Protein AF-A0A8B6FXL2-F1 (afdb_monomer_lite)

Secondary structure (DSSP, 8-state):
--SS--PPTTPEEEPPPHHHHHHHHH-TT---PBPPPPP-TTTTTTTT-TT-TTTTTS---TT--GGGSSSS-EEEEEEEEEEETTTTEEEEEEEE-HHHHHHHHHH-SS-EEEEE-TT-SBEEEEE----

Structure (mmCIF, N/CA/C/O backbone):
data_AF-A0A8B6FXL2-F1
#
_entry.id   AF-A0A8B6FXL2-F1
#
loop_
_atom_site.group_PDB
_atom_site.id
_atom_site.type_symbol
_atom_site.label_atom_id
_atom_site.label_alt_id
_atom_site.label_comp_id
_atom_site.label_asym_id
_atom_site.label_entity_id
_atom_site.label_seq_id
_atom_site.pdbx_PDB_ins_code
_atom_site.Cartn_x
_atom_site.Cartn_y
_atom_site.Cartn_z
_atom_site.occupancy
_atom_site.B_iso_or_equiv
_atom_site.auth_seq_id
_atom_site.auth_comp_id
_atom_site.auth_asym_id
_atom_site.auth_atom_id
_atom_site.pdbx_PDB_model_num
ATOM 1 N N . MET A 1 1 ? 6.118 -1.991 -6.011 1.00 94.56 1 MET A N 1
ATOM 2 C CA . MET A 1 1 ? 6.141 -0.616 -5.455 1.00 94.56 1 MET A CA 1
ATOM 3 C C . MET A 1 1 ? 6.281 0.372 -6.600 1.00 94.56 1 MET A C 1
ATOM 5 O O . MET A 1 1 ? 6.930 0.022 -7.578 1.00 94.56 1 MET A O 1
ATOM 9 N N . LEU A 1 2 ? 5.661 1.553 -6.514 1.00 92.69 2 LEU A N 1
ATOM 10 C CA . LEU A 1 2 ? 5.725 2.575 -7.571 1.00 92.69 2 LEU A CA 1
ATOM 11 C C . LEU A 1 2 ? 7.038 3.370 -7.518 1.00 92.69 2 LEU A C 1
ATOM 13 O O . LEU A 1 2 ? 7.696 3.564 -8.532 1.00 92.69 2 LEU A O 1
ATOM 17 N N . LEU A 1 3 ? 7.420 3.797 -6.314 1.00 91.25 3 LEU A N 1
ATOM 18 C CA . LEU A 1 3 ? 8.648 4.539 -6.026 1.00 91.25 3 LEU A CA 1
ATOM 19 C C . LEU A 1 3 ? 9.535 3.739 -5.062 1.00 91.25 3 LEU A C 1
ATOM 21 O O . LEU A 1 3 ? 9.298 2.554 -4.803 1.00 91.25 3 LEU A O 1
ATOM 25 N N . ARG A 1 4 ? 10.553 4.399 -4.494 1.00 89.12 4 ARG A N 1
ATOM 26 C CA . ARG A 1 4 ? 11.434 3.815 -3.478 1.00 89.12 4 ARG A CA 1
ATOM 27 C C . ARG A 1 4 ? 10.618 3.201 -2.338 1.00 89.12 4 ARG A C 1
ATOM 29 O O . ARG A 1 4 ? 9.800 3.863 -1.698 1.00 89.12 4 ARG A O 1
ATOM 36 N N . GLY A 1 5 ? 10.906 1.941 -2.043 1.00 92.94 5 GLY A N 1
ATOM 37 C CA . GLY A 1 5 ? 10.252 1.188 -0.986 1.00 92.94 5 GLY A CA 1
ATOM 38 C C . GLY A 1 5 ? 10.376 -0.303 -1.219 1.00 92.94 5 GLY A C 1
ATOM 39 O O . GLY A 1 5 ? 10.397 -0.751 -2.364 1.00 92.94 5 GLY A O 1
ATOM 40 N N . VAL A 1 6 ? 10.426 -1.055 -0.127 1.00 96.38 6 VAL A N 1
ATOM 41 C CA . VAL A 1 6 ? 10.369 -2.513 -0.138 1.00 96.38 6 VAL A CA 1
ATOM 42 C C . VAL A 1 6 ? 9.267 -2.914 0.837 1.00 96.38 6 VAL A C 1
ATOM 44 O O . VAL A 1 6 ? 9.296 -2.443 1.976 1.00 96.38 6 VAL A O 1
ATOM 47 N N . PRO A 1 7 ? 8.247 -3.659 0.385 1.00 97.00 7 PRO A N 1
ATOM 48 C CA . PRO A 1 7 ? 7.226 -4.157 1.287 1.00 97.00 7 PRO A CA 1
ATOM 49 C C . PRO A 1 7 ? 7.832 -5.265 2.150 1.00 97.00 7 PRO A C 1
ATOM 51 O O . PRO A 1 7 ? 8.529 -6.131 1.625 1.00 97.00 7 PRO A O 1
ATOM 54 N N . ASP A 1 8 ? 7.553 -5.227 3.446 1.00 96.75 8 ASP A N 1
ATOM 55 C CA . ASP A 1 8 ? 7.925 -6.305 4.365 1.00 96.75 8 AS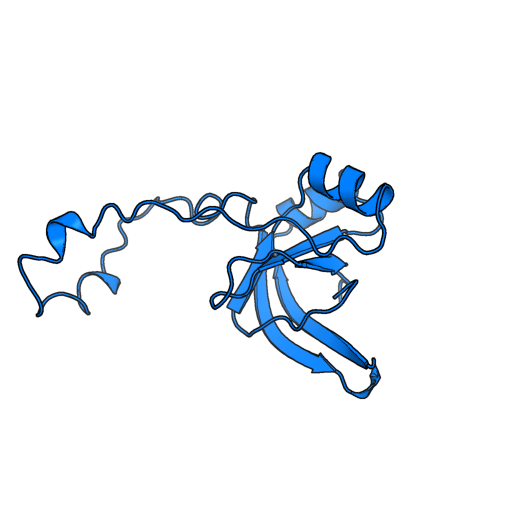P A CA 1
ATOM 56 C C . ASP A 1 8 ? 6.860 -7.413 4.333 1.00 96.75 8 ASP A C 1
ATOM 58 O O . ASP A 1 8 ? 5.732 -7.216 3.861 1.00 96.75 8 ASP A O 1
ATOM 62 N N . GLU A 1 9 ? 7.194 -8.580 4.876 1.00 96.06 9 GLU A N 1
ATOM 63 C CA . GLU A 1 9 ? 6.191 -9.590 5.215 1.00 96.06 9 GLU A CA 1
ATOM 64 C C . GLU A 1 9 ? 5.149 -9.008 6.179 1.00 96.06 9 GLU A C 1
ATOM 66 O O . GLU A 1 9 ? 5.458 -8.184 7.047 1.00 96.06 9 GLU A O 1
ATOM 71 N N . HIS A 1 10 ? 3.895 -9.427 6.018 1.00 95.25 10 HIS A N 1
ATOM 72 C CA . HIS A 1 10 ? 2.746 -8.944 6.791 1.00 95.25 10 HIS A CA 1
ATOM 73 C C . HIS A 1 10 ? 2.451 -7.441 6.636 1.00 95.25 10 HIS A C 1
ATOM 75 O O . HIS A 1 10 ? 1.675 -6.876 7.413 1.00 95.25 10 HIS A O 1
ATOM 81 N N . ALA A 1 11 ? 3.030 -6.766 5.636 1.00 97.25 11 ALA A N 1
ATOM 82 C CA . ALA A 1 11 ? 2.683 -5.382 5.333 1.00 97.25 11 ALA A CA 1
ATOM 83 C C . ALA A 1 11 ? 1.196 -5.242 4.976 1.00 97.25 11 ALA A C 1
ATOM 85 O O . ALA A 1 11 ? 0.604 -6.094 4.313 1.00 97.25 11 ALA A O 1
ATOM 86 N N . MET A 1 12 ? 0.588 -4.140 5.410 1.00 96.88 12 MET A N 1
ATOM 87 C CA . MET A 1 12 ? -0.816 -3.841 5.136 1.00 96.88 12 MET A CA 1
ATOM 88 C C . MET A 1 12 ? -0.970 -3.237 3.748 1.00 96.88 12 MET A C 1
ATOM 90 O O . MET A 1 12 ? -0.199 -2.353 3.369 1.00 96.88 12 MET A O 1
ATOM 94 N N . ILE A 1 13 ? -2.004 -3.676 3.035 1.00 97.06 13 ILE A N 1
ATOM 95 C CA . ILE A 1 13 ? -2.457 -3.096 1.772 1.00 97.06 13 ILE A CA 1
ATOM 96 C C . ILE A 1 13 ? -3.696 -2.256 2.073 1.00 97.06 13 ILE A C 1
ATOM 98 O O . ILE A 1 13 ? -4.707 -2.778 2.549 1.00 97.06 13 ILE A O 1
ATOM 102 N N . CYS A 1 14 ? -3.620 -0.961 1.786 1.00 96.69 14 CYS A N 1
ATOM 103 C CA . CYS A 1 14 ? -4.642 0.019 2.121 1.00 96.69 14 CYS A CA 1
ATOM 104 C C . CYS A 1 14 ? -5.160 0.763 0.885 1.00 96.69 14 CYS A C 1
ATOM 106 O O . CYS A 1 14 ? -4.420 1.004 -0.074 1.00 96.69 14 CYS A O 1
ATOM 108 N N . ILE A 1 15 ? -6.426 1.177 0.943 1.00 95.75 15 ILE A N 1
ATOM 109 C CA . ILE A 1 15 ? -7.049 2.039 -0.067 1.00 95.75 15 ILE A CA 1
ATOM 110 C C . ILE A 1 15 ? -6.502 3.475 0.083 1.00 95.75 15 ILE A C 1
ATOM 112 O O . ILE A 1 15 ? -6.503 4.008 1.200 1.00 95.75 15 ILE A O 1
ATOM 116 N N . PRO A 1 16 ? -6.035 4.114 -1.007 1.00 95.75 16 PRO A N 1
ATOM 117 C CA . PRO A 1 16 ? -5.686 5.530 -1.005 1.00 95.75 16 PRO A CA 1
ATOM 118 C C . PRO A 1 16 ? -6.953 6.389 -0.955 1.00 95.75 16 PRO A C 1
ATOM 120 O O . PRO A 1 16 ? -7.979 6.022 -1.523 1.00 95.75 16 PRO A O 1
ATOM 123 N N . VAL A 1 17 ? -6.875 7.550 -0.307 1.00 94.62 17 VAL A N 1
ATOM 124 C CA . VAL A 1 17 ? -7.936 8.565 -0.425 1.00 94.62 17 VAL A CA 1
ATOM 125 C C . VAL A 1 17 ? -7.668 9.468 -1.629 1.00 94.62 17 VAL A C 1
ATOM 127 O O . VAL A 1 17 ? -6.525 9.570 -2.073 1.00 94.62 17 VAL A O 1
ATOM 130 N N . ASP A 1 18 ? -8.683 10.185 -2.110 1.00 93.06 18 ASP A N 1
ATOM 131 C CA . ASP A 1 18 ? -8.569 11.058 -3.293 1.00 93.06 18 ASP A CA 1
ATOM 132 C C . ASP A 1 18 ? -7.415 12.061 -3.170 1.00 93.06 18 ASP A C 1
ATOM 134 O O . ASP A 1 18 ? -6.602 12.207 -4.080 1.00 93.06 18 ASP A O 1
ATOM 138 N N . LYS A 1 19 ? -7.238 12.639 -1.975 1.00 94.31 19 LYS A N 1
ATOM 139 C CA . LYS A 1 19 ? -6.120 13.541 -1.666 1.00 94.31 19 LYS A CA 1
ATOM 140 C C . LYS A 1 19 ? -4.744 12.900 -1.878 1.00 94.31 19 LYS A C 1
ATOM 142 O O . LYS A 1 19 ? -3.805 13.587 -2.267 1.00 94.31 19 LYS A O 1
ATOM 147 N N . ASP A 1 20 ? -4.594 11.604 -1.601 1.00 94.44 20 ASP A N 1
ATOM 148 C CA . ASP A 1 20 ? -3.323 10.907 -1.817 1.00 94.44 20 ASP A CA 1
ATOM 149 C C . ASP A 1 20 ? -3.017 10.829 -3.323 1.00 94.44 20 ASP A C 1
ATOM 151 O O . ASP A 1 20 ? -1.878 11.054 -3.735 1.00 94.44 20 ASP A O 1
ATOM 155 N N . ILE A 1 21 ? -4.041 10.558 -4.139 1.00 92.56 21 ILE A N 1
ATOM 156 C CA . ILE A 1 21 ? -3.934 10.479 -5.600 1.00 92.56 21 ILE A CA 1
ATOM 157 C C . ILE A 1 21 ? -3.651 11.856 -6.206 1.00 92.56 21 ILE A C 1
ATOM 159 O O . ILE A 1 21 ? -2.747 11.977 -7.029 1.00 92.56 21 ILE A O 1
ATOM 163 N N . GLU A 1 22 ? -4.352 12.902 -5.767 1.00 93.69 22 GLU A N 1
ATOM 164 C CA . GLU A 1 22 ? -4.105 14.284 -6.199 1.00 93.69 22 GLU A CA 1
ATOM 165 C C . GLU A 1 22 ? -2.659 14.717 -5.920 1.00 93.69 22 GLU A C 1
ATOM 167 O O . GLU A 1 22 ? -1.996 15.303 -6.779 1.00 93.69 22 GLU A O 1
ATOM 172 N N . LEU A 1 23 ? -2.135 14.393 -4.731 1.00 94.38 23 LEU A N 1
ATOM 173 C CA . LEU A 1 23 ? -0.749 14.693 -4.369 1.00 94.38 23 LEU A CA 1
ATOM 174 C C . LEU A 1 23 ? 0.248 13.926 -5.240 1.00 94.38 23 LEU A C 1
ATOM 176 O O . LEU A 1 23 ? 1.242 14.510 -5.663 1.00 94.38 23 LEU A O 1
ATOM 180 N N . LEU A 1 24 ? -0.030 12.658 -5.547 1.00 92.25 24 LEU A N 1
ATOM 181 C CA . LEU A 1 24 ? 0.801 11.854 -6.443 1.00 92.25 24 LEU A CA 1
ATOM 182 C C . LEU A 1 24 ? 0.783 12.380 -7.889 1.00 92.25 24 LEU A C 1
ATOM 184 O O . LEU A 1 24 ? 1.802 12.347 -8.577 1.00 92.25 24 LEU A O 1
ATOM 188 N N . GLN A 1 25 ? -0.365 12.866 -8.364 1.00 91.81 25 GLN A N 1
ATOM 189 C CA . GLN A 1 25 ? -0.489 13.464 -9.696 1.00 91.81 25 GLN A CA 1
ATOM 190 C C . GLN A 1 25 ? 0.248 14.803 -9.783 1.00 91.81 25 GLN A C 1
ATOM 192 O O . GLN A 1 25 ? 0.913 15.074 -10.784 1.00 91.81 25 GLN A O 1
ATOM 197 N N . LYS A 1 26 ? 0.153 15.620 -8.728 1.00 95.31 26 LYS A N 1
ATOM 198 C CA . LYS A 1 26 ? 0.853 16.903 -8.623 1.00 95.31 26 LYS A CA 1
ATOM 199 C C . LYS A 1 26 ? 2.369 16.723 -8.519 1.00 95.31 26 LYS A C 1
ATOM 201 O O . LYS A 1 26 ? 3.111 17.468 -9.154 1.00 95.31 26 LYS A O 1
ATOM 206 N N . ASP A 1 27 ? 2.822 15.758 -7.724 1.00 94.56 27 ASP A N 1
ATOM 207 C CA . ASP A 1 27 ? 4.231 15.442 -7.514 1.00 94.56 27 ASP A CA 1
ATOM 208 C C . ASP A 1 27 ? 4.479 13.937 -7.679 1.00 94.56 27 ASP A C 1
ATOM 210 O O . ASP A 1 27 ? 4.220 13.127 -6.789 1.00 94.56 27 ASP A O 1
ATOM 214 N N . LYS A 1 28 ? 5.075 13.566 -8.817 1.00 89.56 28 LYS A N 1
ATOM 215 C CA . LYS A 1 28 ? 5.417 12.171 -9.130 1.00 89.56 28 LYS A CA 1
ATOM 216 C C . LYS A 1 28 ? 6.478 11.573 -8.201 1.00 89.56 28 LYS A C 1
ATOM 218 O O . LYS A 1 28 ? 6.682 10.364 -8.232 1.00 89.56 28 LYS A O 1
ATOM 223 N N . THR A 1 29 ? 7.174 12.388 -7.408 1.00 91.38 29 THR A N 1
ATOM 224 C CA . THR A 1 29 ? 8.156 11.935 -6.411 1.00 91.38 29 THR A CA 1
ATOM 225 C C . THR A 1 29 ? 7.541 11.717 -5.029 1.00 91.38 29 THR A C 1
ATOM 227 O O . THR A 1 29 ? 8.203 11.192 -4.127 1.00 91.38 29 THR A O 1
ATOM 230 N N . TYR A 1 30 ? 6.258 12.049 -4.863 1.00 93.44 30 TYR A N 1
ATOM 231 C CA . TYR A 1 30 ? 5.543 11.894 -3.610 1.00 93.44 30 TYR A CA 1
ATOM 232 C C . TYR A 1 30 ? 5.461 10.421 -3.192 1.00 93.44 30 TYR A C 1
ATOM 234 O O . TYR A 1 30 ? 4.782 9.600 -3.808 1.00 93.44 30 TYR A O 1
ATOM 242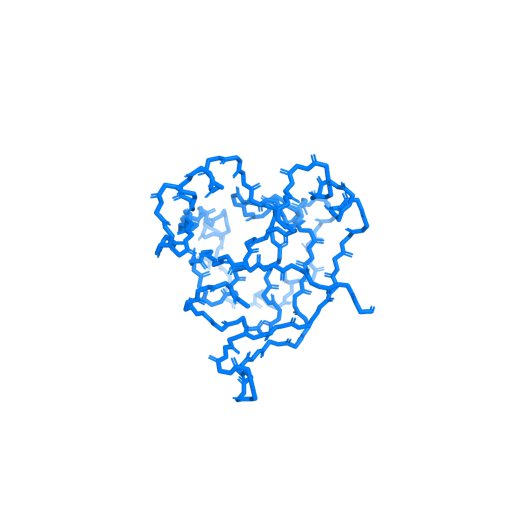 N N . SER A 1 31 ? 6.150 10.069 -2.101 1.00 88.31 31 SER A N 1
ATOM 243 C CA . SER A 1 31 ? 6.219 8.670 -1.661 1.00 88.31 31 SER A CA 1
ATOM 244 C C . SER A 1 31 ? 4.925 8.158 -1.020 1.00 88.31 31 SER A C 1
ATOM 246 O O . SER A 1 31 ? 4.687 6.953 -1.044 1.00 88.31 31 SER A O 1
ATOM 248 N N . GLY A 1 32 ? 4.094 9.058 -0.482 1.00 94.12 32 GLY A N 1
ATOM 249 C CA . GLY A 1 32 ? 2.867 8.747 0.251 1.00 94.12 32 GLY A CA 1
ATOM 250 C C . GLY A 1 32 ? 2.773 9.467 1.604 1.00 94.12 32 GLY A C 1
ATOM 251 O O . GLY A 1 32 ? 3.746 10.080 2.064 1.00 94.12 32 GLY A O 1
ATOM 252 N N . PRO A 1 33 ? 1.605 9.416 2.263 1.00 96.25 33 PRO A N 1
ATOM 253 C CA . PRO A 1 33 ? 1.398 10.047 3.563 1.00 96.25 33 PRO A CA 1
ATOM 254 C C . PRO A 1 33 ? 2.109 9.284 4.689 1.00 96.25 33 PRO A C 1
ATOM 256 O O . PRO A 1 33 ? 2.456 8.109 4.561 1.00 96.25 33 PRO A O 1
ATOM 259 N N . LYS A 1 34 ? 2.294 9.944 5.835 1.00 96.06 34 LYS A N 1
ATOM 260 C CA . LYS A 1 34 ? 2.778 9.312 7.068 1.00 96.06 34 LYS A CA 1
ATOM 261 C C . LYS A 1 34 ? 1.608 9.080 8.020 1.00 96.06 34 LYS A C 1
ATOM 263 O O . LYS A 1 34 ? 0.801 9.980 8.237 1.00 96.06 34 LYS A O 1
ATOM 268 N N . GLU A 1 35 ? 1.528 7.883 8.586 1.00 95.19 35 GLU A N 1
ATOM 269 C CA . GLU A 1 35 ? 0.525 7.522 9.584 1.00 95.19 35 GLU A CA 1
ATOM 270 C C . GLU A 1 35 ? 0.756 8.313 10.888 1.00 95.19 35 GLU A C 1
ATOM 272 O O . GLU A 1 35 ? 1.892 8.359 11.380 1.00 95.19 35 GLU A O 1
ATOM 277 N N . PRO A 1 36 ? -0.288 8.932 11.468 1.00 93.69 36 PRO A N 1
ATOM 278 C CA . PRO A 1 36 ? -0.202 9.542 12.789 1.00 93.69 36 PRO A CA 1
ATOM 279 C C . PRO A 1 36 ? 0.055 8.495 13.878 1.00 93.69 36 PRO A C 1
ATOM 281 O O . PRO A 1 36 ? -0.344 7.340 13.773 1.00 93.69 36 PRO A O 1
ATOM 284 N N . VAL A 1 37 ? 0.683 8.910 14.976 1.00 90.50 37 VAL A N 1
ATOM 285 C CA . VAL A 1 37 ? 0.875 8.035 16.139 1.00 90.50 37 VAL A CA 1
ATOM 286 C C . VAL A 1 37 ? -0.442 7.914 16.902 1.00 90.50 37 VAL A C 1
ATOM 288 O O . VAL A 1 37 ? -1.039 8.918 17.291 1.00 90.50 37 VAL A O 1
ATOM 291 N N . HIS A 1 38 ? -0.902 6.683 17.126 1.00 86.62 38 HIS A N 1
ATOM 292 C CA . HIS A 1 38 ? -2.149 6.422 17.846 1.00 86.62 38 HIS A CA 1
ATOM 293 C C . HIS A 1 38 ? -1.902 6.392 19.353 1.00 86.62 38 HIS A C 1
ATOM 295 O O . HIS A 1 38 ? -0.872 5.905 19.820 1.00 86.62 38 HIS A O 1
ATOM 301 N N . LYS A 1 39 ? -2.858 6.904 20.135 1.00 82.06 39 LYS A N 1
ATOM 302 C CA . LYS A 1 39 ? -2.788 6.818 21.598 1.00 82.06 39 LYS A CA 1
ATOM 303 C C . LYS A 1 39 ? -3.055 5.381 22.035 1.00 82.06 39 LYS A C 1
ATOM 305 O O . LYS A 1 39 ? -4.139 4.852 21.799 1.00 82.06 39 LYS A O 1
ATOM 310 N N . ASP A 1 40 ? -2.079 4.785 22.709 1.00 78.81 40 ASP A N 1
ATOM 311 C CA . ASP A 1 40 ? -2.225 3.467 23.317 1.00 78.81 40 ASP A CA 1
ATOM 312 C C . ASP A 1 40 ? -3.152 3.563 24.539 1.00 78.81 40 ASP A C 1
ATOM 314 O O . ASP A 1 40 ? -2.787 4.126 25.575 1.00 78.81 40 ASP A O 1
ATOM 318 N N . LYS A 1 41 ? -4.372 3.033 24.402 1.00 72.94 41 LYS A N 1
ATOM 319 C CA . LYS A 1 41 ? -5.375 2.989 25.478 1.00 72.94 41 LYS A CA 1
ATOM 320 C C . LYS A 1 41 ? -4.948 2.064 26.626 1.00 72.94 41 LYS A C 1
ATOM 322 O O . LYS A 1 41 ? -5.388 2.266 27.755 1.00 72.94 41 LYS A O 1
ATOM 327 N N . ASN A 1 42 ? -4.052 1.110 26.363 1.00 68.56 42 ASN A N 1
ATOM 328 C CA . ASN A 1 42 ? -3.608 0.101 27.326 1.00 68.56 42 ASN A CA 1
ATOM 329 C C . ASN A 1 42 ? -2.371 0.554 28.118 1.00 68.56 42 ASN A C 1
ATOM 331 O O . ASN A 1 42 ? -1.988 -0.081 29.104 1.00 68.56 42 ASN A O 1
ATOM 335 N N . LYS A 1 43 ? -1.760 1.689 27.748 1.00 60.59 43 LYS A N 1
ATOM 336 C CA . LYS A 1 43 ? -0.587 2.252 28.437 1.00 60.59 43 LYS A CA 1
ATOM 337 C C . LYS A 1 43 ? -0.859 2.549 29.917 1.00 60.59 43 LYS A C 1
ATOM 339 O O . LYS A 1 43 ? 0.045 2.428 30.738 1.00 60.59 43 LYS A O 1
ATOM 344 N N . THR A 1 44 ? -2.106 2.875 30.260 1.00 52.59 44 THR A N 1
ATOM 345 C CA . THR A 1 44 ? -2.556 3.134 31.637 1.00 52.59 44 THR A CA 1
ATOM 346 C C . THR A 1 44 ? -2.670 1.854 32.478 1.00 52.59 44 THR A C 1
ATOM 348 O O . THR A 1 44 ? -2.534 1.915 33.696 1.00 52.59 44 THR A O 1
ATOM 351 N N . GLN A 1 45 ? -2.880 0.686 31.857 1.00 53.66 45 GLN A N 1
ATOM 352 C CA . GLN A 1 45 ? -3.023 -0.603 32.555 1.00 53.66 45 GLN A CA 1
ATOM 353 C C . GLN A 1 45 ? -1.678 -1.336 32.722 1.00 53.66 45 GLN A C 1
ATOM 355 O O . GLN A 1 45 ? -1.458 -2.013 33.727 1.00 53.66 45 GLN A O 1
ATOM 360 N N . LYS A 1 46 ? -0.726 -1.118 31.802 1.00 52.22 46 LYS A N 1
ATOM 361 C CA . LYS A 1 46 ? 0.605 -1.759 31.795 1.00 52.22 46 LYS A CA 1
ATOM 362 C C . LYS A 1 46 ? 1.505 -1.459 33.001 1.00 52.22 46 LYS A C 1
ATOM 364 O O . LYS A 1 46 ? 2.462 -2.192 33.216 1.00 52.22 46 LYS A O 1
ATOM 369 N N . GLN A 1 47 ? 1.224 -0.420 33.791 1.00 52.66 47 GLN A N 1
ATOM 370 C CA . GLN A 1 47 ? 2.011 -0.126 34.998 1.00 52.66 47 GLN A CA 1
ATOM 371 C C . GLN A 1 47 ? 1.695 -1.057 36.180 1.00 52.66 47 GLN A C 1
ATOM 373 O O . GLN A 1 47 ? 2.428 -1.021 37.163 1.00 52.66 47 GLN A O 1
ATOM 378 N N . LYS A 1 48 ? 0.641 -1.889 36.113 1.00 49.50 48 LYS A N 1
ATOM 379 C CA . LYS A 1 48 ? 0.244 -2.732 37.253 1.00 49.50 48 LYS A CA 1
ATOM 380 C C . LYS A 1 48 ? 0.715 -4.190 37.193 1.00 49.50 48 LYS A C 1
ATOM 382 O O . LYS A 1 48 ? 1.087 -4.684 38.243 1.00 49.50 48 LYS A O 1
ATOM 387 N N . ASN A 1 49 ? 0.812 -4.856 36.036 1.00 50.62 49 ASN A N 1
ATOM 388 C CA . ASN A 1 49 ? 1.153 -6.291 35.986 1.00 50.62 49 ASN A CA 1
ATOM 389 C C . ASN A 1 49 ? 2.105 -6.636 34.816 1.00 50.62 49 ASN A C 1
ATOM 391 O O . ASN A 1 49 ? 1.676 -6.739 33.670 1.00 50.62 49 ASN A O 1
ATOM 395 N N . MET A 1 50 ? 3.396 -6.875 35.091 1.00 49.56 50 MET A N 1
ATOM 396 C CA . MET A 1 50 ? 4.389 -7.309 34.081 1.00 49.56 50 MET A CA 1
ATOM 397 C C . MET A 1 50 ? 4.243 -8.777 33.623 1.00 49.56 50 MET A C 1
ATOM 399 O O . MET A 1 50 ? 4.903 -9.183 32.672 1.00 49.56 50 MET A O 1
ATOM 403 N N . THR A 1 51 ? 3.384 -9.580 34.257 1.00 48.62 51 THR A N 1
ATOM 404 C CA . THR A 1 51 ? 3.299 -11.042 34.054 1.00 48.62 51 THR A CA 1
ATOM 405 C C . THR A 1 51 ? 2.088 -11.531 33.244 1.00 48.62 51 THR A C 1
ATOM 407 O O . THR A 1 51 ? 2.021 -12.716 32.934 1.00 48.62 51 THR A O 1
ATOM 410 N N . GLN A 1 52 ? 1.151 -10.661 32.840 1.00 52.00 52 GLN A N 1
ATOM 411 C CA . GLN A 1 52 ? -0.065 -11.056 32.090 1.00 52.00 52 GLN A CA 1
ATOM 412 C C . GLN A 1 52 ? 0.009 -10.841 30.559 1.00 52.00 52 GLN A C 1
ATOM 414 O O . GLN A 1 52 ? -0.923 -11.189 29.834 1.00 52.00 52 GLN A O 1
ATOM 419 N N . SER A 1 53 ? 1.132 -10.342 30.033 1.00 53.34 53 SER A N 1
ATOM 420 C CA . SER A 1 53 ? 1.259 -9.829 28.654 1.00 53.34 53 SER A CA 1
ATOM 421 C C . SER A 1 53 ? 1.142 -10.864 27.520 1.00 53.34 53 SER A C 1
ATOM 423 O O . SER A 1 53 ? 0.816 -10.486 26.397 1.00 53.34 53 SER A O 1
ATOM 425 N N . LEU A 1 54 ? 1.356 -12.161 27.777 1.00 54.44 54 LEU A N 1
ATOM 426 C CA . LEU A 1 54 ? 1.113 -13.220 26.779 1.00 54.44 54 LEU A CA 1
ATOM 427 C C . LEU A 1 54 ? -0.341 -13.721 26.761 1.00 54.44 54 LEU A C 1
ATOM 429 O O . LEU A 1 54 ? -0.776 -14.297 25.763 1.00 54.44 54 LEU A O 1
ATOM 433 N N . ALA A 1 55 ? -1.097 -13.515 27.843 1.00 48.47 55 ALA A N 1
ATOM 434 C CA . ALA A 1 55 ? -2.497 -13.929 27.935 1.00 48.47 55 ALA A CA 1
ATOM 435 C C . ALA A 1 55 ? -3.445 -12.884 27.322 1.00 48.47 55 ALA A C 1
ATOM 437 O O . ALA A 1 55 ? -4.426 -13.255 26.684 1.00 48.47 55 ALA A O 1
ATOM 438 N N . GLU A 1 56 ? -3.109 -11.594 27.412 1.00 50.97 56 GLU A N 1
ATOM 439 C CA . GLU A 1 56 ? -3.877 -10.497 26.796 1.00 50.97 56 GLU A CA 1
ATOM 440 C C . GLU A 1 56 ? -3.829 -10.502 25.257 1.00 50.97 56 GLU A C 1
ATOM 442 O O . GLU A 1 56 ? -4.701 -9.926 24.611 1.00 50.97 56 GLU A O 1
ATOM 447 N N . LEU A 1 57 ? -2.868 -11.208 24.644 1.00 53.28 57 LEU A N 1
ATOM 448 C CA . LEU A 1 57 ? -2.864 -11.459 23.196 1.00 53.28 57 LEU A CA 1
ATOM 449 C C . LEU A 1 57 ? -3.999 -12.409 22.758 1.00 53.28 57 LEU A C 1
ATOM 451 O O . LEU A 1 57 ? -4.307 -12.483 21.570 1.00 53.28 57 LEU A O 1
ATOM 455 N N . LYS A 1 58 ? -4.596 -13.162 23.697 1.00 49.22 58 LYS A N 1
ATOM 456 C CA . LYS A 1 58 ? -5.606 -14.201 23.427 1.00 49.22 58 LYS A CA 1
ATOM 457 C C . LYS A 1 58 ? -7.046 -13.742 23.648 1.00 49.22 58 LYS A C 1
ATOM 459 O O . LYS A 1 58 ? -7.956 -14.405 23.164 1.00 49.22 58 LYS A O 1
ATOM 464 N N . SER A 1 59 ? -7.262 -12.617 24.324 1.00 44.50 59 SER A N 1
ATOM 465 C CA . SER A 1 59 ? -8.582 -12.004 24.496 1.00 44.50 59 SER A CA 1
ATOM 466 C C . SER A 1 59 ? -8.670 -10.708 23.694 1.00 44.50 59 SER A C 1
ATOM 468 O O . SER A 1 59 ? -8.934 -9.635 24.237 1.00 44.50 59 SER A O 1
ATOM 470 N N . VAL A 1 60 ? -8.424 -10.779 22.385 1.00 53.69 60 VAL A N 1
ATOM 471 C CA . VAL A 1 60 ? -8.960 -9.740 21.505 1.00 53.69 60 VAL A CA 1
ATOM 472 C C . VAL A 1 60 ? -10.440 -10.054 21.383 1.00 53.69 60 VAL A C 1
ATOM 474 O O . VAL A 1 60 ? -10.852 -10.820 20.513 1.00 53.69 60 VAL A O 1
ATOM 477 N N . ASP A 1 61 ? -11.218 -9.526 22.328 1.00 46.28 61 ASP A N 1
ATOM 478 C CA . ASP A 1 61 ? -12.667 -9.537 22.242 1.00 46.28 61 ASP A CA 1
ATOM 479 C C . ASP A 1 61 ? -13.079 -9.095 20.837 1.00 46.28 61 ASP A C 1
ATOM 481 O O . ASP A 1 61 ? -12.646 -8.070 20.292 1.00 46.28 61 ASP A O 1
ATOM 485 N N . SER A 1 62 ? -13.878 -9.965 20.237 1.00 51.91 62 SER A N 1
ATOM 486 C CA . SER A 1 62 ? -14.482 -9.828 18.929 1.00 51.91 62 SER A CA 1
ATOM 487 C C . SER A 1 62 ? -15.029 -8.412 18.716 1.00 51.91 62 SER A C 1
ATOM 489 O O . SER A 1 62 ? -15.780 -7.900 19.540 1.00 51.91 62 SER A O 1
ATOM 491 N N . ALA A 1 63 ? -14.700 -7.829 17.557 1.00 52.19 63 ALA A N 1
ATOM 492 C CA . ALA A 1 63 ? -15.284 -6.615 16.965 1.00 52.19 63 ALA A CA 1
ATOM 493 C C . ALA A 1 63 ? -14.535 -5.271 17.092 1.00 52.19 63 ALA A C 1
ATOM 495 O O . ALA A 1 63 ? -15.093 -4.245 16.692 1.00 52.19 63 ALA A O 1
ATOM 496 N N . SER A 1 64 ? -13.249 -5.224 17.469 1.00 56.28 64 SER A N 1
ATOM 497 C CA . SER A 1 64 ? -12.433 -4.094 16.987 1.00 56.28 64 SER A CA 1
ATOM 498 C C . SER A 1 64 ? -12.193 -4.276 15.481 1.00 56.28 64 SER A C 1
ATOM 500 O O . SER A 1 64 ? -11.592 -5.247 15.023 1.00 56.28 64 SER A O 1
ATOM 502 N N . CYS A 1 65 ? -12.776 -3.394 14.667 1.00 64.50 65 CYS A N 1
ATOM 503 C CA . CYS A 1 65 ? -12.706 -3.504 13.215 1.00 64.50 65 CYS A CA 1
ATOM 504 C C . CYS A 1 65 ? -11.262 -3.254 12.756 1.00 64.50 65 CYS A C 1
ATOM 506 O O . CYS A 1 65 ? -10.862 -2.105 12.581 1.00 64.50 65 CYS A O 1
ATOM 508 N N . MET A 1 66 ? -10.489 -4.326 12.542 1.00 78.12 66 MET A N 1
ATOM 509 C CA . MET A 1 66 ? -9.107 -4.297 12.038 1.00 78.12 66 MET A CA 1
ATOM 510 C C . MET A 1 66 ? -8.941 -3.347 10.838 1.00 78.12 66 MET A C 1
ATOM 512 O O . MET A 1 66 ? -7.936 -2.646 10.748 1.00 78.12 66 MET A O 1
ATOM 516 N N . ARG A 1 67 ? -9.962 -3.240 9.971 1.00 82.62 67 ARG A N 1
ATOM 517 C CA . ARG A 1 67 ? -9.994 -2.319 8.819 1.00 82.62 67 ARG A CA 1
ATOM 518 C C . ARG A 1 67 ? -9.762 -0.850 9.189 1.00 82.62 67 ARG A C 1
ATOM 520 O O . ARG A 1 67 ? -9.200 -0.119 8.385 1.00 82.62 67 ARG A O 1
ATOM 527 N N . LYS A 1 68 ? -10.172 -0.431 10.392 1.00 83.19 68 LYS A N 1
ATOM 528 C CA . LYS A 1 68 ? -10.051 0.941 10.920 1.00 83.19 68 LYS A CA 1
ATOM 529 C C . LYS A 1 68 ? -8.939 1.089 11.963 1.00 83.19 68 LYS A C 1
ATOM 531 O O . LYS A 1 68 ? -8.912 2.071 12.698 1.00 83.19 68 LYS A O 1
ATOM 536 N N . SER A 1 69 ? -8.030 0.118 12.050 1.00 84.44 69 SER A N 1
ATOM 537 C CA . SER A 1 69 ? -6.864 0.202 12.941 1.00 84.44 69 SER A CA 1
ATOM 538 C C . SER A 1 69 ? -5.843 1.254 12.495 1.00 84.44 69 SER A C 1
ATOM 540 O O . SER A 1 69 ? -4.928 1.572 13.242 1.00 84.44 69 SER A O 1
ATOM 542 N N . CYS A 1 70 ? -5.984 1.781 11.278 1.00 88.69 70 CYS A N 1
ATOM 543 C CA . CYS A 1 70 ? -5.086 2.734 10.639 1.00 88.69 70 CYS A CA 1
ATOM 544 C C . CYS A 1 70 ? -5.894 3.884 10.018 1.00 88.69 70 CYS A C 1
ATOM 546 O O . CYS A 1 70 ? -7.098 3.756 9.799 1.00 88.69 70 CYS A O 1
ATOM 548 N N . SER A 1 71 ? -5.228 4.991 9.676 1.00 93.12 71 SER A N 1
ATOM 549 C CA . SER A 1 71 ? -5.866 6.147 9.019 1.00 93.12 71 SER A CA 1
ATOM 550 C C . SER A 1 71 ? -6.276 5.889 7.565 1.00 93.12 71 SER A C 1
ATOM 552 O O . SER A 1 71 ? -6.937 6.726 6.949 1.00 93.12 71 SER A O 1
ATOM 554 N N . ARG A 1 72 ? -5.847 4.766 6.984 1.00 94.88 72 ARG A N 1
ATOM 555 C CA . ARG A 1 72 ? -6.256 4.280 5.663 1.00 94.88 72 ARG A CA 1
ATOM 556 C C . ARG A 1 72 ? -6.912 2.920 5.828 1.00 94.88 72 ARG A C 1
ATOM 558 O O . ARG A 1 72 ? -6.436 2.106 6.619 1.00 94.88 72 ARG A O 1
ATOM 565 N N . GLU A 1 73 ? -7.994 2.686 5.090 1.00 94.75 73 GLU A N 1
ATOM 566 C CA . GLU A 1 73 ? -8.748 1.439 5.200 1.00 94.75 73 GLU A CA 1
ATOM 567 C C . GLU A 1 73 ? -7.938 0.269 4.640 1.00 94.75 73 GLU A C 1
ATOM 569 O O . GLU A 1 73 ? -7.491 0.301 3.492 1.00 94.75 73 GLU A O 1
ATOM 574 N N . ILE A 1 74 ? -7.750 -0.763 5.465 1.00 95.94 74 ILE A N 1
ATOM 575 C CA . ILE A 1 74 ? -7.007 -1.969 5.092 1.00 95.94 74 ILE A CA 1
ATOM 576 C C . ILE A 1 74 ? -7.918 -2.898 4.289 1.00 95.94 74 ILE A C 1
ATOM 578 O O . ILE A 1 74 ? -9.003 -3.262 4.746 1.00 95.94 74 ILE A O 1
ATOM 582 N N . ILE A 1 75 ? -7.440 -3.337 3.127 1.00 95.88 75 ILE A N 1
ATOM 583 C C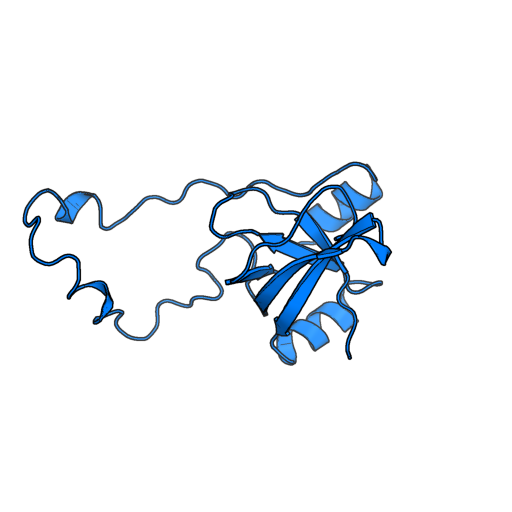A . ILE A 1 75 ? -8.134 -4.285 2.243 1.00 95.88 75 ILE A CA 1
ATOM 584 C C . ILE A 1 75 ? -7.426 -5.624 2.100 1.00 95.88 75 ILE A C 1
ATOM 586 O O . ILE A 1 75 ? -8.013 -6.543 1.531 1.00 95.88 75 ILE A O 1
ATOM 590 N N . GLY A 1 76 ? -6.190 -5.746 2.576 1.00 95.94 76 GLY A N 1
ATOM 591 C CA . GLY A 1 76 ? -5.388 -6.948 2.406 1.00 95.94 76 GLY A CA 1
ATOM 592 C C . GLY A 1 76 ? -4.047 -6.883 3.118 1.00 95.94 76 GLY A C 1
ATOM 593 O O . GLY A 1 76 ? -3.705 -5.876 3.740 1.00 95.94 76 GLY A O 1
ATOM 594 N N . PHE A 1 77 ? -3.284 -7.963 2.987 1.00 97.19 77 PHE A N 1
ATOM 595 C CA . PHE A 1 77 ? -1.962 -8.111 3.583 1.00 97.19 77 PHE A CA 1
ATOM 596 C C . PHE A 1 77 ? -1.002 -8.793 2.618 1.00 97.19 77 PHE A C 1
ATOM 598 O O . PHE A 1 77 ? -1.388 -9.676 1.850 1.00 97.19 77 PHE A O 1
ATOM 605 N N . VAL A 1 78 ? 0.261 -8.390 2.695 1.00 97.81 78 VAL A N 1
ATOM 606 C CA . VAL A 1 78 ? 1.386 -9.035 2.023 1.00 97.81 78 VAL A CA 1
ATOM 607 C C . VAL A 1 78 ? 1.768 -10.284 2.812 1.00 97.81 78 VAL A C 1
ATOM 609 O O . VAL A 1 78 ? 2.004 -10.201 4.011 1.00 97.81 78 VAL A O 1
ATOM 612 N N . ASN A 1 79 ? 1.838 -11.432 2.143 1.00 96.50 79 ASN A N 1
ATOM 613 C CA . ASN A 1 79 ? 2.361 -12.665 2.727 1.00 96.50 79 ASN A CA 1
ATOM 614 C C . ASN A 1 79 ? 3.889 -12.710 2.574 1.00 96.50 79 ASN A C 1
ATOM 616 O O . ASN A 1 79 ? 4.608 -12.832 3.554 1.00 96.50 79 ASN A O 1
ATOM 620 N N . HIS A 1 80 ? 4.381 -12.485 1.353 1.00 96.12 80 HIS A N 1
ATOM 621 C CA . HIS A 1 80 ? 5.811 -12.444 1.044 1.00 96.12 80 HIS A CA 1
ATOM 622 C C . HIS A 1 80 ? 6.172 -11.074 0.480 1.00 96.12 80 HIS A C 1
ATOM 624 O O . HIS A 1 80 ? 5.659 -10.690 -0.572 1.00 96.12 80 HIS A O 1
ATOM 630 N N . GLY A 1 81 ? 7.036 -10.331 1.167 1.00 96.06 81 GLY A N 1
ATOM 631 C CA . GLY A 1 81 ? 7.523 -9.018 0.743 1.00 96.06 81 GLY A CA 1
ATOM 632 C C . GLY A 1 81 ? 9.044 -9.014 0.607 1.00 96.06 81 GLY A C 1
ATOM 633 O O . GLY A 1 81 ? 9.736 -9.635 1.407 1.00 96.06 81 GLY A O 1
ATOM 634 N N . GLY A 1 82 ? 9.582 -8.344 -0.412 1.00 96.12 82 GLY A N 1
ATOM 635 C CA . GLY A 1 82 ? 11.028 -8.256 -0.594 1.00 96.12 82 GLY A CA 1
ATOM 636 C C . GLY A 1 82 ? 11.465 -7.409 -1.783 1.00 96.12 82 GLY A C 1
ATOM 637 O O . GLY A 1 82 ? 10.658 -6.862 -2.541 1.00 96.12 82 GLY A O 1
ATOM 638 N N . PHE A 1 83 ? 12.779 -7.259 -1.945 1.00 96.12 83 PHE A N 1
ATOM 639 C CA . PHE A 1 83 ? 13.353 -6.589 -3.109 1.00 96.12 83 PHE A CA 1
ATOM 640 C C . PHE A 1 83 ? 13.549 -7.591 -4.250 1.00 96.12 83 PHE A C 1
ATOM 642 O O . PHE A 1 83 ? 14.200 -8.618 -4.078 1.00 96.12 83 PHE A O 1
ATOM 649 N N . SER A 1 84 ? 13.007 -7.290 -5.429 1.00 95.38 84 SER A N 1
ATOM 650 C CA . SER A 1 84 ? 13.192 -8.111 -6.623 1.00 95.38 84 SER A CA 1
ATOM 651 C C . SER A 1 84 ? 14.393 -7.615 -7.421 1.00 95.38 84 SER A C 1
ATOM 653 O O . SER A 1 84 ? 14.341 -6.534 -8.008 1.00 95.38 84 SER A O 1
ATOM 655 N N . LEU A 1 85 ? 15.451 -8.427 -7.498 1.00 94.50 85 LEU A N 1
ATOM 656 C CA . LEU A 1 85 ? 16.647 -8.106 -8.287 1.00 94.50 85 LEU A CA 1
ATOM 657 C C . LEU A 1 85 ? 16.338 -8.000 -9.787 1.00 94.50 85 LEU A C 1
ATOM 659 O O . LEU A 1 85 ? 16.761 -7.044 -10.425 1.00 94.50 85 LEU A O 1
ATOM 663 N N . GLY A 1 86 ? 15.533 -8.919 -10.332 1.00 94.12 86 GLY A N 1
ATOM 664 C CA . GLY A 1 86 ? 15.184 -8.914 -11.759 1.00 94.12 86 GLY A CA 1
ATOM 665 C C . GLY A 1 86 ? 14.353 -7.704 -12.200 1.00 94.12 86 GLY A C 1
ATOM 666 O O . GLY A 1 86 ? 14.370 -7.344 -13.369 1.00 94.12 86 GLY A O 1
ATOM 667 N N . SER A 1 87 ? 13.638 -7.059 -11.273 1.00 90.62 87 SER A N 1
ATOM 668 C CA . SER A 1 87 ? 12.832 -5.857 -11.558 1.00 90.62 87 SER A CA 1
ATOM 669 C C . SER A 1 87 ? 13.452 -4.565 -11.026 1.00 90.62 87 SER A C 1
ATOM 671 O O . SER A 1 87 ? 12.906 -3.489 -11.263 1.00 90.62 87 SER A O 1
ATOM 673 N N . GLY A 1 88 ? 14.534 -4.664 -10.249 1.00 94.31 88 GLY A N 1
ATOM 674 C CA . GLY A 1 88 ? 15.172 -3.532 -9.578 1.00 94.31 88 GLY A CA 1
ATOM 675 C C . GLY A 1 88 ? 14.272 -2.783 -8.588 1.00 94.31 88 G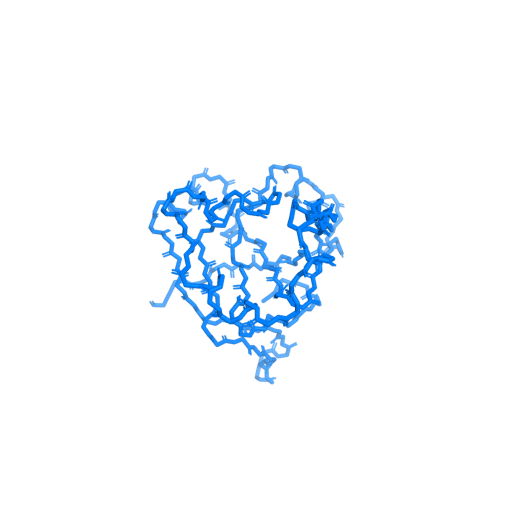LY A C 1
ATOM 676 O O . GLY A 1 88 ? 14.525 -1.613 -8.307 1.00 94.31 88 GLY A O 1
ATOM 677 N N . ASN A 1 89 ? 13.202 -3.401 -8.072 1.00 94.62 89 ASN A N 1
ATOM 678 C CA . ASN A 1 89 ? 12.253 -2.731 -7.182 1.00 94.62 89 ASN A CA 1
ATOM 679 C C . ASN A 1 89 ? 11.630 -3.653 -6.126 1.00 94.62 89 ASN A C 1
ATOM 681 O O . ASN A 1 89 ? 11.669 -4.880 -6.216 1.00 94.62 89 ASN A O 1
ATOM 685 N N . GLY A 1 90 ? 11.040 -3.040 -5.095 1.00 96.25 90 GLY A N 1
ATOM 686 C CA . GLY A 1 90 ? 10.285 -3.759 -4.075 1.00 96.25 90 GLY A CA 1
ATOM 687 C C . GLY A 1 90 ? 9.024 -4.401 -4.650 1.00 96.25 90 GLY A C 1
ATOM 688 O O . GLY A 1 90 ? 8.231 -3.739 -5.335 1.00 96.25 90 GLY A O 1
ATOM 689 N N . ARG A 1 91 ? 8.805 -5.674 -4.325 1.00 96.06 91 ARG A N 1
ATOM 690 C CA . ARG A 1 91 ? 7.625 -6.455 -4.700 1.00 96.06 91 ARG A CA 1
ATOM 691 C C . ARG A 1 91 ? 7.092 -7.213 -3.495 1.00 96.06 91 ARG A C 1
ATOM 693 O O . ARG A 1 91 ? 7.848 -7.618 -2.624 1.00 96.06 91 ARG A O 1
ATOM 700 N N . GLY A 1 92 ? 5.780 -7.382 -3.462 1.00 96.00 92 GLY A N 1
ATOM 701 C CA . GLY A 1 92 ? 5.117 -8.189 -2.454 1.00 96.00 92 GLY A CA 1
ATOM 702 C C . GLY A 1 92 ? 3.989 -8.983 -3.089 1.00 96.00 92 GLY A C 1
ATOM 703 O O . GLY A 1 92 ? 3.337 -8.493 -4.010 1.00 96.00 92 GLY A O 1
ATOM 704 N N . GLN A 1 93 ? 3.783 -10.199 -2.602 1.00 96.94 93 GLN A N 1
ATOM 705 C CA . GLN A 1 93 ? 2.659 -11.056 -2.943 1.00 96.94 93 GLN A CA 1
ATOM 706 C C . GLN A 1 93 ? 1.806 -11.246 -1.697 1.00 96.94 93 GLN A C 1
ATOM 708 O O . GLN A 1 93 ? 2.325 -11.457 -0.601 1.00 96.94 93 GLN A O 1
ATOM 713 N N . GLY A 1 94 ? 0.492 -11.180 -1.854 1.00 96.88 94 GLY A N 1
ATOM 714 C CA . GLY A 1 94 ? -0.424 -11.269 -0.735 1.00 96.88 94 GLY A CA 1
ATOM 715 C C . GLY A 1 94 ? -1.862 -11.432 -1.177 1.00 96.88 94 GLY A C 1
ATOM 716 O O . GLY A 1 94 ? -2.147 -11.643 -2.354 1.00 96.88 94 GLY A O 1
ATOM 717 N N . PHE A 1 95 ? -2.759 -11.305 -0.211 1.00 96.88 95 PHE A N 1
ATOM 718 C CA . PHE A 1 95 ? -4.187 -11.484 -0.410 1.00 96.88 95 PHE A CA 1
ATOM 719 C C . PHE A 1 95 ? -4.918 -10.186 -0.104 1.00 96.88 95 PHE A C 1
ATOM 721 O O . PHE A 1 95 ? -4.553 -9.443 0.810 1.00 96.88 95 PHE A O 1
ATOM 728 N N . CYS A 1 96 ? -5.975 -9.918 -0.861 1.00 95.38 96 CYS A N 1
ATOM 729 C CA . CYS A 1 96 ? -6.843 -8.773 -0.647 1.00 95.38 96 CYS A CA 1
ATOM 730 C C . CYS A 1 96 ? -8.309 -9.166 -0.823 1.00 95.38 96 CYS A C 1
ATOM 732 O O . CYS A 1 96 ? -8.644 -10.198 -1.400 1.00 95.38 96 CYS A O 1
ATOM 734 N N . THR A 1 97 ? -9.190 -8.348 -0.266 1.00 95.69 97 THR A N 1
ATOM 735 C CA . THR A 1 97 ? -10.633 -8.566 -0.314 1.00 95.69 97 THR A CA 1
ATOM 736 C C . THR A 1 97 ? -11.197 -8.211 -1.687 1.00 95.69 97 THR A C 1
ATOM 738 O O . THR A 1 97 ? -10.893 -7.156 -2.247 1.00 95.69 97 THR A O 1
ATOM 741 N N . THR A 1 98 ? -12.107 -9.043 -2.199 1.00 94.81 98 THR A N 1
ATOM 742 C CA . THR A 1 98 ? -12.788 -8.805 -3.484 1.00 94.81 98 THR A CA 1
ATOM 743 C C . THR A 1 98 ? -13.547 -7.479 -3.494 1.00 94.81 98 THR A C 1
ATOM 745 O O . THR A 1 98 ? -13.492 -6.744 -4.473 1.00 94.81 98 THR A O 1
ATOM 748 N N . LYS A 1 99 ? -14.198 -7.122 -2.378 1.00 94.56 99 LYS A N 1
ATOM 749 C CA . LYS A 1 99 ? -14.898 -5.835 -2.239 1.00 94.56 99 LYS A CA 1
ATOM 750 C C . LYS A 1 99 ? -13.937 -4.644 -2.334 1.00 94.56 99 LYS A C 1
ATOM 752 O O . LYS A 1 99 ? -14.283 -3.636 -2.941 1.00 94.56 99 LYS A O 1
ATOM 757 N N . GLY A 1 100 ? -12.734 -4.768 -1.768 1.00 93.38 100 GLY A N 1
ATOM 758 C CA . GLY A 1 100 ? -11.684 -3.758 -1.893 1.00 93.38 100 GLY A CA 1
ATOM 759 C C . GLY A 1 100 ? -11.199 -3.608 -3.335 1.00 93.38 100 GLY A C 1
ATOM 760 O O . GLY A 1 100 ? -11.093 -2.490 -3.824 1.00 93.38 100 GLY A O 1
ATOM 761 N N . LEU A 1 101 ? -10.986 -4.718 -4.048 1.00 93.38 101 LEU A N 1
ATOM 762 C CA . LEU A 1 101 ? -10.624 -4.692 -5.471 1.00 93.38 101 LEU A CA 1
ATOM 763 C C . LEU A 1 101 ? -11.719 -4.071 -6.344 1.00 93.38 101 LEU A C 1
ATOM 765 O O . LEU A 1 101 ? -11.421 -3.243 -7.201 1.00 93.38 101 LEU A O 1
ATOM 769 N N . GLN A 1 102 ? -12.984 -4.426 -6.104 1.00 94.69 102 GLN A N 1
ATOM 770 C CA . GLN A 1 102 ? -14.121 -3.831 -6.805 1.00 94.69 102 GLN A CA 1
ATOM 771 C C . GLN A 1 102 ? -14.181 -2.318 -6.576 1.00 94.69 102 GLN A C 1
ATOM 773 O O . GLN A 1 102 ? -14.375 -1.563 -7.526 1.00 94.69 102 GLN A O 1
ATOM 778 N N . TYR A 1 103 ? -13.969 -1.874 -5.333 1.00 94.31 103 TYR A N 1
ATOM 779 C CA . TYR A 1 103 ? -13.897 -0.453 -5.009 1.00 94.31 103 TYR A CA 1
ATOM 780 C C . TYR A 1 103 ? -12.767 0.242 -5.780 1.00 94.31 103 TYR A C 1
ATOM 782 O O . TYR A 1 103 ? -13.004 1.268 -6.415 1.00 94.31 103 TYR A O 1
ATOM 790 N N . LEU A 1 104 ? -11.559 -0.336 -5.787 1.00 93.25 104 LEU A N 1
ATOM 791 C CA . LEU A 1 104 ? -10.422 0.215 -6.530 1.00 93.25 104 LEU A CA 1
ATOM 792 C C . LEU A 1 104 ? -10.714 0.301 -8.032 1.00 93.25 104 LEU A C 1
ATOM 794 O O . LEU A 1 104 ? -10.443 1.329 -8.634 1.00 93.25 104 LEU A O 1
ATOM 798 N N . SER A 1 105 ? -11.357 -0.712 -8.620 1.00 91.62 105 SER A N 1
ATOM 799 C CA . SER A 1 105 ? -11.726 -0.706 -10.045 1.00 91.62 105 SER A CA 1
ATOM 800 C C . SER A 1 105 ? -12.613 0.462 -10.456 1.00 91.62 105 SER A C 1
ATOM 802 O O . SER A 1 105 ? -12.619 0.830 -11.627 1.00 91.62 105 SER A O 1
ATOM 804 N N . GLN A 1 106 ? -13.397 1.000 -9.525 1.00 92.00 106 GLN A N 1
ATOM 805 C CA . GLN A 1 106 ? -14.324 2.097 -9.786 1.00 92.00 106 GLN A CA 1
ATOM 806 C C . GLN A 1 106 ? -13.685 3.475 -9.566 1.00 92.00 106 GLN A C 1
ATOM 808 O O . GLN A 1 106 ? -14.175 4.451 -10.125 1.00 92.00 106 GLN A O 1
ATOM 813 N N . HIS A 1 107 ? -12.609 3.563 -8.773 1.00 88.38 107 HIS A N 1
ATOM 814 C CA . HIS A 1 107 ? -12.069 4.840 -8.283 1.00 88.38 107 HIS A CA 1
ATOM 815 C C . HIS A 1 107 ? -10.604 5.093 -8.663 1.00 8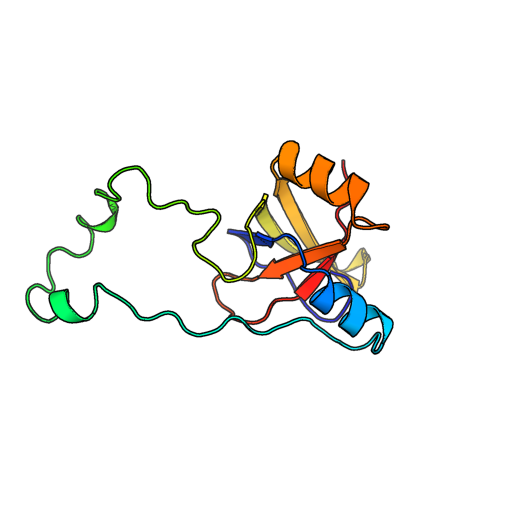8.38 107 HIS A C 1
ATOM 817 O O . HIS A 1 107 ? -10.174 6.244 -8.675 1.00 88.38 107 HIS A O 1
ATOM 823 N N . THR A 1 108 ? -9.812 4.061 -8.972 1.00 83.88 108 THR A N 1
ATOM 824 C CA . THR A 1 108 ? -8.385 4.209 -9.288 1.00 83.88 108 THR A CA 1
ATOM 825 C C . THR A 1 108 ? -8.008 3.459 -10.567 1.00 83.88 108 THR A C 1
ATOM 827 O O . THR A 1 108 ? -8.207 2.253 -10.695 1.00 83.88 108 THR A O 1
ATOM 830 N N . SER A 1 109 ? -7.434 4.185 -11.533 1.00 84.00 109 SER A N 1
ATOM 831 C CA . SER A 1 109 ? -6.839 3.602 -12.741 1.00 84.00 109 SER A CA 1
ATOM 832 C C . SER A 1 109 ? -5.446 4.198 -12.992 1.00 84.00 109 SER A C 1
ATOM 834 O O . SER A 1 109 ? -5.336 5.416 -13.166 1.00 84.00 109 SER A O 1
ATOM 836 N N . PRO A 1 110 ? -4.371 3.381 -13.001 1.00 86.12 110 PRO A N 1
ATOM 837 C CA . PRO A 1 110 ? -4.339 1.954 -12.639 1.00 86.12 110 PRO A CA 1
ATOM 838 C C . PRO A 1 110 ? -4.700 1.711 -11.157 1.00 86.12 110 PRO A C 1
ATOM 840 O O . PRO A 1 110 ? -4.842 2.668 -10.399 1.00 86.12 110 PRO A O 1
ATOM 843 N N . PHE A 1 111 ? -4.830 0.439 -10.744 1.00 91.75 111 PHE A N 1
ATOM 844 C CA . PHE A 1 111 ? -5.181 -0.001 -9.379 1.00 91.75 111 PHE A CA 1
ATOM 845 C C . PHE A 1 111 ? -4.154 0.428 -8.310 1.00 91.75 111 PHE A C 1
ATOM 847 O O . PHE A 1 111 ? -3.404 -0.396 -7.772 1.00 91.75 111 PHE A O 1
ATOM 854 N N . TYR A 1 112 ? -4.089 1.726 -8.013 1.00 94.12 112 TYR A N 1
ATOM 855 C CA . TYR A 1 112 ? -3.184 2.290 -7.023 1.00 94.12 112 TYR A CA 1
ATOM 856 C C . TYR A 1 112 ? -3.621 1.912 -5.618 1.00 94.12 112 TYR A C 1
ATOM 858 O O . TYR A 1 112 ? -4.791 2.024 -5.253 1.00 94.12 112 TYR A O 1
ATOM 866 N N . VAL A 1 113 ? -2.638 1.519 -4.818 1.00 96.81 113 VAL A N 1
ATOM 867 C CA . VAL A 1 113 ? -2.794 1.192 -3.406 1.00 96.81 113 VAL A CA 1
ATOM 868 C C . VAL A 1 113 ? -1.666 1.788 -2.584 1.00 96.81 113 VAL A C 1
ATOM 870 O O . VAL A 1 113 ? -0.597 2.129 -3.101 1.00 96.81 113 VAL A O 1
ATOM 873 N N . LEU A 1 114 ? -1.898 1.883 -1.280 1.00 97.06 114 LEU A N 1
ATOM 874 C CA . LEU A 1 114 ? -0.871 2.210 -0.305 1.00 97.06 114 LEU A CA 1
ATOM 875 C C . LEU A 1 114 ? -0.430 0.943 0.419 1.00 97.06 114 LEU A C 1
ATOM 877 O O . LEU A 1 114 ? -1.256 0.141 0.839 1.00 97.06 114 LEU A O 1
ATOM 881 N N . VAL A 1 115 ? 0.875 0.786 0.602 1.00 97.44 115 VAL A N 1
ATOM 882 C CA . VAL A 1 115 ? 1.460 -0.288 1.404 1.00 97.44 115 VAL A CA 1
ATOM 883 C C . VAL A 1 115 ? 2.146 0.316 2.620 1.00 97.44 115 VAL A C 1
ATOM 885 O O . VAL A 1 115 ? 2.915 1.272 2.484 1.00 97.44 115 VAL A O 1
ATOM 888 N N . ARG A 1 116 ? 1.875 -0.234 3.807 1.00 96.75 116 ARG A N 1
ATOM 889 C CA . ARG A 1 116 ? 2.545 0.152 5.056 1.00 96.75 116 ARG A CA 1
ATOM 890 C C . ARG A 1 116 ? 3.172 -1.061 5.723 1.00 96.75 116 ARG A C 1
ATOM 892 O O . ARG A 1 116 ? 2.472 -2.014 6.066 1.00 96.75 116 ARG A O 1
ATOM 899 N N . ASN A 1 117 ? 4.474 -0.987 5.969 1.00 96.31 117 ASN A N 1
ATOM 900 C CA . ASN A 1 117 ? 5.175 -2.024 6.718 1.00 96.31 117 ASN A CA 1
ATOM 901 C C . ASN A 1 117 ? 4.787 -1.960 8.207 1.00 96.31 117 ASN A C 1
ATOM 903 O O . ASN A 1 117 ? 4.542 -0.867 8.721 1.00 96.31 117 ASN A O 1
ATOM 907 N N . PRO A 1 118 ? 4.761 -3.086 8.940 1.00 92.69 118 PRO A N 1
ATOM 908 C CA . PRO A 1 118 ? 4.471 -3.080 10.378 1.00 92.69 118 PRO A CA 1
ATOM 909 C C . PRO A 1 118 ? 5.523 -2.307 11.190 1.00 92.69 118 PRO A C 1
ATOM 911 O O . PRO A 1 118 ? 5.210 -1.692 12.205 1.00 92.69 118 PRO A O 1
ATOM 914 N N . SER A 1 119 ? 6.763 -2.302 10.699 1.00 92.25 119 SER A N 1
ATOM 915 C CA . SER A 1 119 ? 7.933 -1.622 11.262 1.00 92.25 119 SER A CA 1
ATOM 916 C C . SER A 1 119 ? 7.984 -0.114 10.962 1.00 92.25 119 SER A C 1
ATOM 918 O O . SER A 1 119 ? 8.873 0.583 11.452 1.00 92.25 119 SER A O 1
ATOM 920 N N . SER A 1 120 ? 7.061 0.417 10.147 1.00 94.25 120 SER A N 1
ATOM 921 C CA . SER A 1 120 ? 7.115 1.792 9.646 1.00 94.25 120 SER A CA 1
ATOM 922 C C . SER A 1 120 ? 5.755 2.486 9.653 1.00 94.25 120 SER A C 1
ATOM 924 O O . SER A 1 120 ? 4.717 1.897 9.375 1.00 94.25 120 SER A O 1
ATOM 926 N N . TYR A 1 121 ? 5.768 3.797 9.886 1.00 94.69 121 TYR A N 1
ATOM 927 C CA . TYR A 1 121 ? 4.583 4.650 9.742 1.00 94.69 121 TYR A CA 1
ATOM 928 C C . TYR A 1 121 ? 4.442 5.243 8.333 1.00 94.69 121 TYR A C 1
ATOM 930 O O . TYR A 1 121 ? 3.481 5.955 8.064 1.00 94.69 121 TYR A O 1
ATOM 938 N N . GLN A 1 122 ? 5.397 5.010 7.429 1.00 95.94 122 GLN A N 1
ATOM 939 C CA . GLN A 1 122 ? 5.353 5.574 6.081 1.00 95.94 122 GLN A CA 1
ATOM 940 C C . GLN A 1 122 ? 4.481 4.707 5.168 1.00 95.94 122 GLN A C 1
ATOM 942 O O . GLN A 1 122 ? 4.817 3.546 4.926 1.00 95.94 122 GLN A O 1
ATOM 947 N N . TYR A 1 123 ? 3.412 5.279 4.609 1.00 97.00 123 TYR A N 1
ATOM 948 C CA . TYR A 1 123 ? 2.717 4.655 3.486 1.00 97.00 123 TYR A CA 1
ATOM 949 C C . TYR A 1 123 ? 3.513 4.853 2.210 1.00 97.00 123 TYR A C 1
ATOM 951 O O . TYR A 1 123 ? 4.117 5.906 1.994 1.00 97.00 123 TYR A O 1
ATOM 959 N N . ARG A 1 124 ? 3.498 3.840 1.352 1.00 96.88 124 ARG A N 1
ATOM 960 C CA . ARG A 1 124 ? 4.179 3.875 0.064 1.00 96.88 124 ARG A CA 1
ATOM 961 C C . ARG A 1 124 ? 3.252 3.436 -1.053 1.00 96.88 124 ARG A C 1
ATOM 963 O O . ARG A 1 124 ? 2.575 2.421 -0.916 1.00 96.88 124 ARG A O 1
ATOM 970 N N . PHE A 1 125 ? 3.256 4.161 -2.167 1.00 96.44 125 PHE A N 1
ATOM 971 C CA . PHE A 1 125 ? 2.451 3.786 -3.328 1.00 96.44 125 PHE A CA 1
ATOM 972 C C . PHE A 1 125 ? 2.931 2.491 -3.989 1.00 96.44 125 PHE A C 1
ATOM 974 O O . PHE A 1 125 ? 4.129 2.254 -4.193 1.00 96.44 125 PHE A O 1
ATOM 981 N N . ALA A 1 126 ? 1.966 1.674 -4.389 1.00 96.12 126 ALA A N 1
ATOM 982 C CA . ALA A 1 126 ? 2.135 0.514 -5.245 1.00 96.12 126 ALA A CA 1
ATOM 983 C C . ALA A 1 126 ? 0.930 0.390 -6.188 1.00 96.12 126 ALA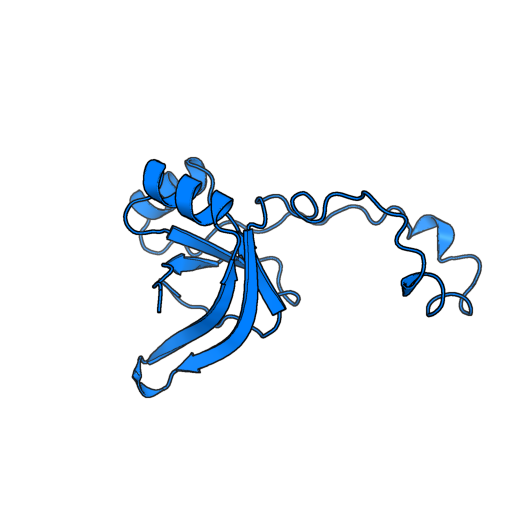 A C 1
ATOM 985 O O . ALA A 1 126 ? -0.075 1.076 -6.022 1.00 96.12 126 ALA A O 1
ATOM 986 N N . TYR A 1 127 ? 1.040 -0.488 -7.177 1.00 94.38 127 TYR A N 1
ATOM 987 C CA . TYR A 1 127 ? -0.093 -0.943 -7.974 1.00 94.38 127 TYR A CA 1
ATOM 988 C C . TYR A 1 127 ? -0.307 -2.432 -7.708 1.00 94.38 127 TYR A C 1
ATOM 990 O O . TYR A 1 127 ? 0.655 -3.154 -7.423 1.00 94.38 127 TYR A O 1
ATOM 998 N N . ILE A 1 128 ? -1.556 -2.881 -7.786 1.00 95.25 128 ILE A N 1
ATOM 999 C CA . ILE A 1 128 ? -1.895 -4.304 -7.721 1.00 95.25 128 ILE A CA 1
ATOM 1000 C C . ILE A 1 128 ? -1.844 -4.895 -9.130 1.00 95.25 128 ILE A C 1
ATOM 1002 O O . ILE A 1 128 ? -2.354 -4.300 -10.076 1.00 95.25 128 ILE A O 1
ATOM 1006 N N . ASN A 1 129 ? -1.249 -6.081 -9.244 1.00 93.44 129 ASN A N 1
ATOM 1007 C CA . ASN A 1 129 ? -1.419 -6.961 -10.393 1.00 93.44 129 ASN A CA 1
ATOM 1008 C C . ASN A 1 129 ? -2.106 -8.245 -9.920 1.00 93.44 129 ASN A C 1
ATOM 1010 O O . ASN A 1 129 ? -1.684 -8.819 -8.914 1.00 93.44 129 ASN A O 1
ATOM 1014 N N . ILE A 1 130 ? -3.158 -8.664 -10.619 1.00 92.25 130 ILE A N 1
ATOM 1015 C CA . ILE A 1 130 ? -3.902 -9.885 -10.302 1.00 92.25 130 ILE A CA 1
ATOM 1016 C C . ILE A 1 130 ? -3.238 -11.029 -11.072 1.00 92.25 130 ILE A C 1
ATOM 1018 O O . ILE A 1 130 ? -3.009 -10.903 -12.274 1.00 92.25 130 ILE A O 1
ATOM 1022 N N . ILE A 1 131 ? -2.885 -12.097 -10.356 1.00 89.06 131 ILE A N 1
ATOM 1023 C CA . ILE A 1 131 ? -2.230 -13.301 -10.886 1.00 89.06 131 ILE A CA 1
ATOM 1024 C C . ILE A 1 131 ? -3.222 -14.453 -10.814 1.00 89.06 131 ILE A C 1
ATOM 1026 O O . ILE A 1 131 ? -3.907 -14.540 -9.768 1.00 89.06 131 ILE A O 1
#

Foldseek 3Di:
DQDDDWAAAFKFKFADDPVQVVVCVVPVNDFGDFWDDDDDPCPVVCVPDPPCVVVVVVPPPPDPPPLPPTPTGTFWTFRHIGQDPVVRHTDTDTDGHPVLVVVQVVPPVQSWIWIGYPVGRGTGIDGDDDD

Organism: Mytilus galloprovincialis (NCBI:txid29158)

Sequence (131 aa):
MLLRGVPDEHAMICIPVDKDIELLQKDKTYSGPKEPVHKDKNKTQKQKNMTQSLAELKSVDSASCMRKSCSREIIGFVNHGGFSLGSGNGRGQGFCTTKGLQYLSQHTSPFYVLVRNPSSYQYRFAYINII

Radius of gyration: 16.78 Å; chains: 1; bounding box: 32×31×50 Å

InterPro domains:
  IPR039182 Ribonucleases P/MRP protein subunit Pop1 [PTHR22731] (2-130)
  IPR055079 POP1, C-terminal domain [PF22770] (49-131)

pLDDT: mean 85.83, std 16.27, range [44.5, 97.81]